Protein AF-A0A929H6L5-F1 (afdb_monomer)

Radius of gyration: 15.76 Å; Cα contacts (8 Å, |Δi|>4): 206; chains: 1; bounding box: 33×49×38 Å

Structure (mmCIF, N/CA/C/O backbone):
data_AF-A0A929H6L5-F1
#
_entry.id   AF-A0A929H6L5-F1
#
loop_
_atom_site.group_PDB
_atom_site.id
_atom_site.type_symbol
_atom_site.label_atom_id
_atom_site.label_alt_id
_atom_site.label_comp_id
_atom_site.label_asym_id
_atom_site.label_entity_id
_atom_site.label_seq_id
_atom_site.pdbx_PDB_ins_code
_atom_site.Cartn_x
_atom_site.Cartn_y
_atom_site.Cartn_z
_atom_site.occupancy
_atom_site.B_iso_or_equiv
_atom_site.auth_seq_id
_atom_site.auth_comp_id
_atom_site.auth_asym_id
_atom_site.auth_atom_id
_atom_site.pdbx_PDB_model_num
ATOM 1 N N . MET A 1 1 ? -7.843 -36.812 2.614 1.00 37.31 1 MET A N 1
ATOM 2 C CA . MET A 1 1 ? -7.796 -36.119 1.310 1.00 37.31 1 MET A CA 1
ATOM 3 C C . MET A 1 1 ? -7.278 -34.722 1.576 1.00 37.31 1 MET A C 1
ATOM 5 O O . MET A 1 1 ? -7.950 -33.970 2.269 1.00 37.31 1 MET A O 1
ATOM 9 N N . ALA A 1 2 ? -6.039 -34.442 1.171 1.00 38.00 2 ALA A N 1
ATOM 10 C CA . ALA A 1 2 ? -5.452 -33.114 1.296 1.00 38.00 2 ALA A CA 1
ATOM 11 C C . ALA A 1 2 ? -6.193 -32.178 0.334 1.00 38.00 2 ALA A C 1
ATOM 13 O O . ALA A 1 2 ? -6.405 -32.540 -0.822 1.00 38.00 2 ALA A O 1
ATOM 14 N N . LYS A 1 3 ? -6.649 -31.024 0.827 1.00 38.22 3 LYS A N 1
ATOM 15 C CA . LYS A 1 3 ? -7.152 -29.959 -0.038 1.00 38.22 3 LYS A CA 1
ATOM 16 C C . LYS A 1 3 ? -5.960 -29.482 -0.867 1.00 38.22 3 LYS A C 1
ATOM 18 O O . LYS A 1 3 ? -5.015 -28.949 -0.291 1.00 38.22 3 LYS A O 1
ATOM 23 N N . ASN A 1 4 ? -5.992 -29.733 -2.175 1.00 41.06 4 ASN A N 1
ATOM 24 C CA . ASN A 1 4 ? -5.169 -28.991 -3.119 1.00 41.06 4 ASN A CA 1
ATOM 25 C C . ASN A 1 4 ? -5.578 -27.529 -2.968 1.00 41.06 4 ASN A C 1
ATOM 27 O O . ASN A 1 4 ? -6.681 -27.141 -3.346 1.00 41.06 4 ASN A O 1
ATOM 31 N N . TRP A 1 5 ? -4.715 -26.755 -2.326 1.00 43.88 5 TRP A N 1
ATOM 32 C CA . TRP A 1 5 ? -4.657 -25.330 -2.560 1.00 43.88 5 TRP A CA 1
ATOM 33 C C . TRP A 1 5 ? -3.959 -25.210 -3.908 1.00 43.88 5 TRP A C 1
ATOM 35 O O . TRP A 1 5 ? -2.731 -25.214 -3.961 1.00 43.88 5 TRP A O 1
ATOM 45 N N . ASP A 1 6 ? -4.731 -25.238 -4.995 1.00 41.84 6 ASP A N 1
ATOM 46 C CA . ASP A 1 6 ? -4.265 -24.677 -6.258 1.00 41.84 6 ASP A CA 1
ATOM 47 C C . ASP A 1 6 ? -4.008 -23.195 -5.961 1.00 41.84 6 ASP A C 1
ATOM 49 O O . ASP A 1 6 ? -4.917 -22.367 -5.961 1.00 41.84 6 ASP A O 1
ATOM 53 N N . ALA A 1 7 ? -2.783 -22.892 -5.532 1.00 41.19 7 ALA A N 1
ATOM 54 C CA . ALA A 1 7 ? -2.256 -21.551 -5.612 1.00 41.19 7 ALA A CA 1
ATOM 55 C C . ALA A 1 7 ? -2.188 -21.273 -7.106 1.00 41.19 7 ALA A C 1
ATOM 57 O O . ALA A 1 7 ? -1.352 -21.863 -7.784 1.00 41.19 7 ALA A O 1
ATOM 58 N N . ASP A 1 8 ? -3.129 -20.476 -7.599 1.00 39.94 8 ASP A N 1
ATOM 59 C CA . ASP A 1 8 ? -3.094 -19.939 -8.949 1.00 39.94 8 ASP A CA 1
ATOM 60 C C . ASP A 1 8 ? -1.755 -19.189 -9.085 1.00 39.94 8 ASP A C 1
ATOM 62 O O . ASP A 1 8 ? -1.557 -18.180 -8.398 1.00 39.94 8 ASP A O 1
ATOM 66 N N . PRO A 1 9 ? -0.766 -19.731 -9.819 1.00 47.59 9 PRO A N 1
ATOM 67 C CA . PRO A 1 9 ? 0.579 -19.170 -9.843 1.00 47.59 9 PRO A CA 1
ATOM 68 C C . PRO A 1 9 ? 0.662 -17.904 -10.711 1.00 47.59 9 PRO A C 1
ATOM 70 O O . PRO A 1 9 ? 1.734 -17.318 -10.794 1.00 47.59 9 PRO A O 1
ATOM 73 N N . GLU A 1 10 ? -0.449 -17.489 -11.333 1.00 47.06 10 GLU A N 1
ATOM 74 C CA . GLU A 1 10 ? -0.505 -16.482 -12.401 1.00 47.06 10 GLU A CA 1
ATOM 75 C C . GLU A 1 10 ? -1.139 -15.144 -11.973 1.00 47.06 10 GLU A C 1
ATOM 77 O O . GLU A 1 10 ? -1.421 -14.293 -12.817 1.00 47.06 10 GLU A O 1
ATOM 82 N N . VAL A 1 11 ? -1.381 -14.908 -10.677 1.00 49.00 11 VAL A N 1
ATOM 83 C CA . VAL A 1 11 ? -1.804 -13.568 -10.234 1.00 49.00 11 VAL A CA 1
ATOM 84 C C . VAL A 1 11 ? -0.577 -12.673 -10.080 1.00 49.00 11 VAL A C 1
ATOM 86 O O . VAL A 1 11 ? -0.014 -12.524 -8.994 1.00 49.00 11 VAL A O 1
ATOM 89 N N . ASP A 1 12 ? -0.177 -12.066 -11.194 1.00 72.12 12 ASP A N 1
ATOM 90 C CA . ASP A 1 12 ? 0.825 -11.007 -11.243 1.00 72.12 12 ASP A CA 1
ATOM 91 C C . ASP A 1 12 ? 0.354 -9.800 -10.405 1.00 72.12 12 ASP A C 1
ATOM 93 O O . ASP A 1 12 ? -0.661 -9.150 -10.687 1.00 72.12 12 ASP A O 1
ATOM 97 N N . GLY A 1 13 ? 1.087 -9.485 -9.335 1.00 80.81 13 GLY A N 1
ATOM 98 C CA . GLY A 1 13 ? 0.694 -8.430 -8.406 1.00 80.81 13 GLY A CA 1
ATOM 99 C C . GLY A 1 13 ? 1.748 -8.076 -7.363 1.00 80.81 13 GLY A C 1
ATOM 100 O O . GLY A 1 13 ? 2.851 -8.619 -7.338 1.00 80.81 13 GLY A O 1
ATOM 101 N N . ILE A 1 14 ? 1.398 -7.135 -6.486 1.00 88.50 14 ILE A N 1
ATOM 102 C CA . ILE A 1 14 ? 2.215 -6.749 -5.330 1.00 88.50 14 ILE A CA 1
ATOM 103 C C . ILE A 1 14 ? 1.558 -7.284 -4.062 1.00 88.50 14 ILE A C 1
ATOM 105 O O . ILE A 1 14 ? 0.394 -6.989 -3.796 1.00 88.50 14 ILE A O 1
ATOM 109 N N . GLU A 1 15 ? 2.319 -8.018 -3.256 1.00 89.88 15 GLU A N 1
ATOM 110 C CA . GLU A 1 15 ? 1.943 -8.368 -1.887 1.00 89.88 15 GLU A CA 1
ATOM 111 C C . GLU A 1 15 ? 2.735 -7.495 -0.907 1.00 89.88 15 GLU A C 1
ATOM 113 O O . GLU A 1 15 ? 3.948 -7.319 -1.051 1.00 89.88 15 GLU A O 1
ATOM 118 N N . PHE A 1 16 ? 2.051 -6.930 0.084 1.00 90.12 16 PHE A N 1
ATOM 119 C CA . PHE A 1 16 ? 2.689 -6.198 1.173 1.00 90.12 16 PHE A CA 1
ATOM 120 C C . PHE A 1 16 ? 1.935 -6.407 2.486 1.00 90.12 16 PHE A C 1
ATOM 122 O O . PHE A 1 16 ? 0.764 -6.781 2.502 1.00 90.12 16 PHE A O 1
ATOM 129 N N . ASN A 1 17 ? 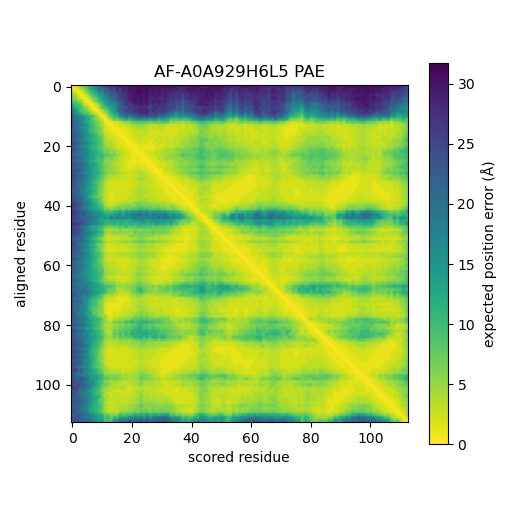2.616 -6.125 3.594 1.00 91.56 17 ASN A N 1
ATOM 130 C CA . ASN A 1 17 ? 2.046 -6.228 4.929 1.00 91.56 17 ASN A CA 1
ATOM 131 C C . ASN A 1 17 ? 1.742 -4.842 5.496 1.00 91.56 17 ASN A C 1
ATOM 133 O O . ASN A 1 17 ? 2.623 -3.985 5.597 1.00 91.56 17 ASN A O 1
ATOM 137 N N . LEU A 1 18 ? 0.495 -4.633 5.902 1.00 91.00 18 LEU A N 1
ATOM 138 C CA . LEU A 1 18 ? 0.040 -3.422 6.561 1.00 91.00 18 LEU A CA 1
ATOM 139 C C . LEU A 1 18 ? 0.224 -3.559 8.076 1.00 91.00 18 LEU A C 1
ATOM 141 O O . LEU A 1 18 ? -0.454 -4.345 8.737 1.00 91.00 18 LEU A O 1
ATOM 145 N N . THR A 1 19 ? 1.131 -2.755 8.631 1.00 91.69 19 THR A N 1
ATOM 146 C CA . THR A 1 19 ? 1.441 -2.703 10.069 1.00 91.69 19 THR A CA 1
ATOM 147 C C . THR A 1 19 ? 1.299 -1.264 10.580 1.00 91.69 19 THR A C 1
ATOM 149 O O . THR A 1 19 ? 2.295 -0.564 10.772 1.00 91.69 19 THR A O 1
ATOM 152 N N . PRO A 1 20 ? 0.060 -0.761 10.752 1.00 89.00 20 PRO A N 1
ATOM 153 C CA . PRO A 1 20 ? -0.147 0.583 11.264 1.00 89.00 20 PRO A CA 1
ATOM 154 C C . PRO A 1 20 ? 0.387 0.663 12.693 1.00 89.00 20 PRO A C 1
ATOM 156 O O . PRO A 1 20 ? 0.259 -0.285 13.469 1.00 89.00 20 PRO A O 1
ATOM 159 N N . LYS A 1 21 ? 0.987 1.803 13.035 1.00 89.69 21 LYS A N 1
ATOM 160 C CA . LYS A 1 21 ? 1.535 2.057 14.364 1.00 89.69 21 LYS A CA 1
ATOM 161 C C . LYS A 1 21 ? 0.943 3.314 14.977 1.00 89.69 21 LYS A C 1
ATOM 163 O O . LYS A 1 21 ? 0.647 4.269 14.259 1.00 89.69 21 LYS A O 1
ATOM 168 N N . ASP A 1 22 ? 0.771 3.317 16.292 1.00 85.56 22 ASP A N 1
ATOM 169 C CA . ASP A 1 22 ? 0.382 4.510 17.038 1.00 85.56 22 ASP A CA 1
ATOM 170 C C . ASP A 1 22 ? 1.557 5.495 17.219 1.00 85.56 22 ASP A C 1
ATOM 172 O O . ASP A 1 22 ? 2.666 5.295 16.721 1.00 85.56 22 ASP A O 1
ATOM 176 N N . ALA A 1 23 ? 1.308 6.600 17.927 1.00 86.62 23 ALA A N 1
ATOM 177 C CA . ALA A 1 23 ? 2.317 7.628 18.185 1.00 86.62 23 ALA A CA 1
ATOM 178 C C . ALA A 1 23 ? 3.470 7.158 19.098 1.00 86.62 23 ALA A C 1
ATOM 180 O O . ALA A 1 23 ? 4.482 7.852 19.198 1.00 86.62 23 ALA A O 1
ATOM 181 N N . GLU A 1 24 ? 3.318 6.014 19.764 1.00 92.25 24 GLU A N 1
ATOM 182 C CA . GLU A 1 24 ? 4.307 5.398 20.652 1.00 92.25 24 GLU A CA 1
ATOM 183 C C . GLU A 1 24 ? 5.060 4.242 19.958 1.00 92.25 24 GLU A C 1
ATOM 185 O O . GLU A 1 24 ? 5.837 3.543 20.603 1.00 92.25 24 GLU A O 1
ATOM 190 N N . ASP A 1 25 ? 4.880 4.079 18.640 1.00 86.69 25 ASP A N 1
ATOM 191 C CA . ASP A 1 25 ? 5.452 3.015 17.800 1.00 86.69 25 ASP A CA 1
ATOM 192 C C . ASP A 1 25 ? 4.899 1.602 18.092 1.00 86.69 25 ASP A C 1
ATOM 194 O O . ASP A 1 25 ? 5.472 0.604 17.643 1.00 86.69 25 ASP A O 1
ATOM 198 N N . ASN A 1 26 ? 3.754 1.486 18.777 1.00 87.81 26 ASN A N 1
ATOM 199 C CA . ASN A 1 26 ? 3.085 0.196 18.963 1.00 87.81 26 ASN A CA 1
ATOM 200 C C . ASN A 1 26 ? 2.258 -0.164 17.730 1.00 87.81 26 ASN A C 1
ATOM 202 O O . ASN A 1 26 ? 1.538 0.676 17.191 1.00 87.81 26 ASN A O 1
ATOM 206 N N . VAL A 1 27 ? 2.304 -1.433 17.318 1.00 86.50 27 VAL A N 1
ATOM 207 C CA . VAL A 1 27 ? 1.446 -1.952 16.244 1.00 86.50 27 VAL A 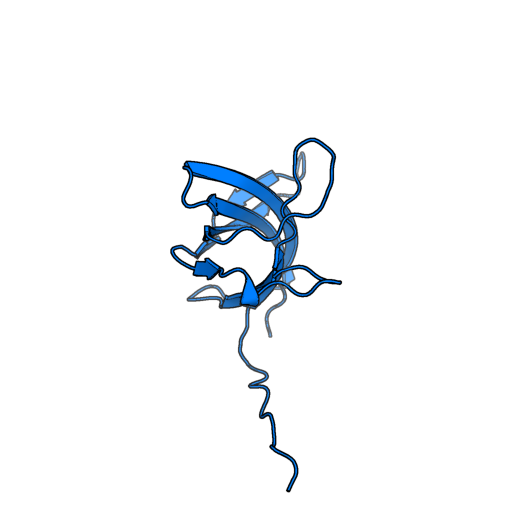CA 1
ATOM 208 C C . VAL A 1 27 ? -0.012 -1.931 16.697 1.00 86.50 27 VAL A C 1
ATOM 210 O O . VAL A 1 27 ? -0.333 -2.369 17.802 1.00 86.50 27 VAL A O 1
ATOM 213 N N . VAL A 1 28 ? -0.895 -1.439 15.829 1.00 88.25 28 VAL A N 1
ATOM 214 C CA . VAL A 1 28 ? -2.336 -1.382 16.072 1.00 88.25 28 VAL A CA 1
ATOM 215 C C . VAL A 1 28 ? -3.104 -2.127 14.988 1.00 88.25 28 VAL A C 1
ATOM 217 O O . VAL A 1 28 ? -2.876 -1.949 13.795 1.00 88.25 28 VAL A O 1
ATOM 220 N N . GLU A 1 29 ? -4.064 -2.938 15.414 1.00 90.88 29 GLU A N 1
ATOM 221 C CA . GLU A 1 29 ? -5.007 -3.627 14.534 1.00 90.88 29 GLU A CA 1
ATOM 222 C C . GLU A 1 29 ? -6.225 -2.722 14.330 1.00 90.88 29 GLU A C 1
ATOM 224 O O . GLU A 1 29 ? -7.132 -2.650 15.174 1.00 90.88 29 GLU A O 1
ATOM 229 N N . THR A 1 30 ? -6.230 -1.970 13.230 1.00 90.81 30 THR A N 1
ATOM 230 C CA . THR A 1 30 ? -7.324 -1.046 12.921 1.00 90.81 30 THR A CA 1
ATOM 231 C C . THR A 1 30 ? -8.016 -1.431 11.620 1.00 90.81 30 THR A C 1
ATOM 233 O O . THR A 1 30 ? -7.358 -1.498 10.585 1.00 90.81 30 THR A O 1
ATOM 236 N N . PRO A 1 31 ? -9.347 -1.636 11.639 1.00 93.81 31 PRO A N 1
ATOM 237 C CA . PRO A 1 31 ? -10.092 -1.820 10.411 1.00 93.81 31 PRO A CA 1
ATOM 238 C C . PRO A 1 31 ? -10.122 -0.500 9.641 1.00 93.81 31 PRO A C 1
ATOM 240 O O . PRO A 1 31 ? -9.977 0.584 10.226 1.00 93.81 31 PRO A O 1
ATOM 243 N N . GLY A 1 32 ? -10.355 -0.583 8.341 1.00 95.25 32 GLY A N 1
ATOM 244 C CA . GLY A 1 32 ? -10.426 0.590 7.491 1.00 95.25 32 GLY A CA 1
ATOM 245 C C . GLY A 1 32 ? -10.481 0.251 6.016 1.00 95.25 32 GLY A C 1
ATOM 246 O O . GLY A 1 32 ? -10.664 -0.897 5.615 1.00 95.25 32 GLY A O 1
ATOM 247 N N . VAL A 1 33 ? -10.326 1.292 5.211 1.00 96.75 33 VAL A N 1
ATOM 248 C CA . VAL A 1 33 ? -10.290 1.187 3.760 1.00 96.75 33 VAL A CA 1
ATOM 249 C C . VAL A 1 33 ? -8.896 1.549 3.286 1.00 96.75 33 VAL A C 1
ATOM 251 O O . VAL A 1 33 ? -8.381 2.629 3.576 1.00 96.75 33 VAL A O 1
ATOM 254 N N . VAL A 1 34 ? -8.289 0.635 2.543 1.00 96.25 34 VAL A N 1
ATOM 255 C CA . VAL A 1 34 ? -6.997 0.831 1.911 1.00 96.25 34 VAL A CA 1
ATOM 256 C C . VAL A 1 34 ? -7.182 1.349 0.490 1.00 96.25 34 VAL A C 1
ATOM 258 O O . VAL A 1 34 ? -7.990 0.855 -0.304 1.00 96.25 34 VAL A O 1
ATOM 261 N N . SER A 1 35 ? -6.382 2.355 0.163 1.00 97.12 35 SER A N 1
ATOM 262 C CA . SER A 1 35 ? -6.085 2.756 -1.203 1.00 97.12 35 SER A CA 1
ATOM 263 C C . SER A 1 35 ? -4.584 2.674 -1.434 1.00 97.12 35 SER A C 1
ATOM 265 O O . SER A 1 35 ? -3.781 2.885 -0.526 1.00 97.12 35 SER A O 1
ATOM 267 N N . ALA A 1 36 ? -4.200 2.333 -2.654 1.00 96.56 36 ALA A N 1
ATOM 268 C CA . ALA A 1 36 ? -2.809 2.198 -3.029 1.00 96.56 36 ALA A CA 1
ATOM 269 C C . ALA A 1 36 ? -2.573 2.802 -4.405 1.00 96.56 36 ALA A C 1
ATOM 271 O O . ALA A 1 36 ? -3.433 2.769 -5.287 1.00 96.56 36 ALA A O 1
ATOM 272 N N . LYS A 1 37 ? -1.383 3.348 -4.596 1.00 96.62 37 LYS A N 1
ATOM 273 C CA . LYS A 1 37 ? -0.949 3.941 -5.853 1.00 96.62 37 LYS A CA 1
ATOM 274 C C . LYS A 1 37 ? 0.463 3.470 -6.145 1.00 96.62 37 LYS A C 1
ATOM 276 O O . LYS A 1 37 ? 1.316 3.482 -5.261 1.00 96.62 37 LYS A O 1
ATOM 281 N N . LEU A 1 38 ? 0.709 3.062 -7.381 1.00 94.81 38 LEU A N 1
ATOM 282 C CA . LEU A 1 38 ? 2.015 2.612 -7.845 1.00 94.81 38 LEU A CA 1
ATOM 283 C C . LEU A 1 38 ? 2.569 3.608 -8.858 1.00 94.81 38 LEU A C 1
ATOM 285 O O . LEU A 1 38 ? 1.924 3.879 -9.867 1.00 94.81 38 LEU A O 1
ATOM 289 N N . TRP A 1 39 ? 3.781 4.107 -8.632 1.00 95.19 39 TRP A N 1
ATOM 290 C CA . TRP A 1 39 ? 4.520 4.938 -9.587 1.00 95.19 39 TRP A CA 1
ATOM 291 C C . TRP A 1 39 ? 5.781 4.226 -10.047 1.00 95.19 39 TRP A C 1
ATOM 293 O O . TRP A 1 39 ? 6.429 3.561 -9.248 1.00 95.19 39 TRP A O 1
ATOM 303 N N . LEU A 1 40 ? 6.210 4.443 -11.290 1.00 92.88 40 LEU A N 1
ATOM 304 C CA . LEU A 1 40 ? 7.572 4.090 -11.690 1.00 92.88 40 LEU A CA 1
ATOM 305 C C . LEU A 1 40 ? 8.565 5.001 -10.970 1.00 92.88 40 LEU A C 1
ATOM 307 O O . LEU A 1 40 ? 8.406 6.224 -10.968 1.00 92.88 40 LEU A O 1
ATOM 311 N N . ARG A 1 41 ? 9.606 4.418 -10.382 1.00 90.81 41 ARG A N 1
ATOM 312 C CA . ARG A 1 41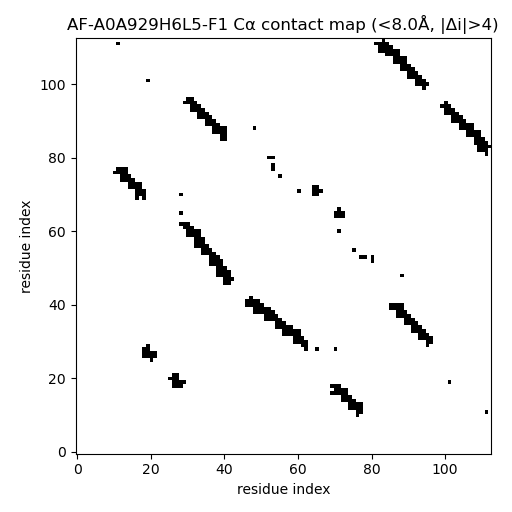 ? 10.706 5.157 -9.765 1.00 90.81 41 ARG A CA 1
ATOM 313 C C . ARG A 1 41 ? 11.595 5.749 -10.855 1.00 90.81 41 ARG A C 1
ATOM 315 O O . ARG A 1 41 ? 12.074 5.038 -11.734 1.00 90.81 41 ARG A O 1
ATOM 322 N N . LEU A 1 42 ? 11.846 7.051 -10.777 1.00 87.50 42 LEU A N 1
ATOM 323 C CA . LEU A 1 42 ? 12.890 7.710 -11.562 1.00 87.50 42 LEU A CA 1
ATOM 324 C C . LEU A 1 42 ? 14.199 7.667 -10.778 1.00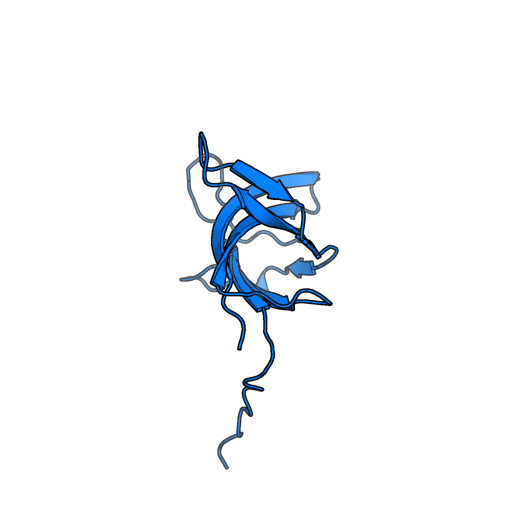 87.50 42 LEU A C 1
ATOM 326 O O . LEU A 1 42 ? 14.195 7.909 -9.574 1.00 87.50 42 LEU A O 1
ATOM 330 N N . GLU A 1 43 ? 15.308 7.379 -11.457 1.00 79.38 43 GLU A N 1
ATOM 331 C CA . GLU A 1 43 ? 16.612 7.202 -10.801 1.00 79.38 43 GLU A CA 1
ATOM 332 C C . GLU A 1 43 ? 17.486 8.464 -10.779 1.00 79.38 43 GLU A C 1
ATOM 334 O O . GLU A 1 43 ? 18.444 8.516 -10.013 1.00 79.38 43 GLU A O 1
ATOM 339 N N . TYR A 1 44 ? 17.176 9.490 -11.583 1.00 69.62 44 TYR A N 1
ATOM 340 C CA . TYR A 1 44 ? 18.024 10.679 -11.720 1.00 69.62 44 TYR A CA 1
ATOM 341 C C . TYR A 1 44 ? 17.236 11.994 -11.596 1.00 69.62 44 TYR A C 1
ATOM 343 O O . TYR A 1 44 ? 16.166 12.125 -12.206 1.00 69.62 44 TYR A O 1
ATOM 351 N N . PRO A 1 45 ? 17.758 13.009 -10.880 1.00 67.00 45 PRO A N 1
ATOM 352 C CA . PRO A 1 45 ? 18.973 13.003 -10.045 1.00 67.00 45 PRO A CA 1
ATOM 353 C C . PRO A 1 45 ? 18.794 12.324 -8.673 1.00 67.00 45 PRO A C 1
ATOM 355 O O . PRO A 1 45 ? 19.778 12.090 -7.982 1.00 67.00 45 PRO A O 1
ATOM 358 N N . GLU A 1 46 ? 17.561 11.997 -8.286 1.00 79.25 46 GLU A N 1
ATOM 359 C CA . GLU A 1 46 ? 17.224 11.349 -7.017 1.00 79.25 46 GLU A CA 1
ATOM 360 C C . GLU A 1 46 ? 16.058 10.379 -7.227 1.00 79.25 46 GLU A C 1
ATOM 362 O O . GLU A 1 46 ? 15.230 10.579 -8.123 1.00 79.25 46 GLU A O 1
ATOM 367 N N . ALA A 1 47 ? 15.981 9.358 -6.371 1.00 79.81 47 ALA A N 1
ATOM 368 C CA . ALA A 1 47 ? 14.874 8.415 -6.322 1.00 79.81 47 ALA A CA 1
ATOM 369 C C . ALA A 1 47 ? 13.559 9.147 -6.030 1.00 79.81 47 ALA A C 1
ATOM 371 O O . ALA A 1 47 ? 13.304 9.547 -4.896 1.00 79.81 47 ALA A O 1
ATOM 372 N N . ARG A 1 48 ? 12.712 9.315 -7.045 1.00 87.94 48 ARG A N 1
ATOM 373 C CA . ARG A 1 48 ? 11.414 9.985 -6.889 1.00 87.94 48 ARG A CA 1
ATOM 374 C C . ARG A 1 48 ? 10.314 9.303 -7.682 1.00 87.94 48 ARG A C 1
ATOM 376 O O . ARG A 1 48 ? 10.581 8.583 -8.646 1.00 87.94 48 ARG A O 1
ATOM 383 N N . LYS A 1 49 ? 9.069 9.578 -7.289 1.00 92.00 49 LYS A N 1
ATOM 384 C CA . LYS A 1 49 ? 7.873 9.158 -8.024 1.00 92.00 49 LYS A CA 1
ATOM 385 C C . LYS A 1 49 ? 7.907 9.760 -9.431 1.00 92.00 49 LYS A C 1
ATOM 387 O O . LYS A 1 49 ? 8.018 10.975 -9.590 1.00 92.00 49 LYS A O 1
ATOM 392 N N . GLY A 1 50 ? 7.866 8.894 -10.433 1.00 91.69 50 GLY A N 1
ATOM 393 C CA . GLY A 1 50 ? 7.707 9.241 -11.837 1.00 91.69 50 GLY A CA 1
ATOM 394 C C . GLY A 1 50 ? 6.254 9.122 -12.263 1.00 91.69 50 GLY A C 1
ATOM 395 O O . GLY A 1 50 ? 5.359 9.697 -11.645 1.00 91.69 50 GLY A O 1
ATOM 396 N N . ASN A 1 51 ? 6.025 8.361 -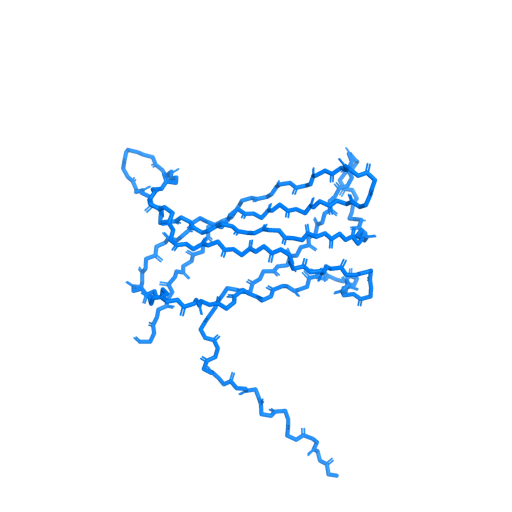13.329 1.00 92.00 51 ASN A N 1
ATOM 397 C CA . ASN A 1 51 ? 4.689 8.158 -13.874 1.00 92.00 51 ASN A CA 1
ATOM 398 C C . ASN A 1 51 ? 3.866 7.267 -12.948 1.00 92.00 51 ASN A C 1
ATOM 400 O O . ASN A 1 51 ? 4.330 6.197 -12.555 1.00 92.00 51 ASN A O 1
ATOM 404 N N . LEU A 1 52 ? 2.646 7.701 -12.639 1.00 94.19 52 LEU A N 1
ATOM 405 C CA . LEU A 1 52 ? 1.648 6.851 -12.005 1.00 94.19 52 LEU A CA 1
ATOM 406 C C . LEU A 1 52 ? 1.271 5.733 -12.981 1.00 94.19 52 LEU A C 1
ATOM 408 O O . LEU A 1 52 ? 0.959 5.994 -14.141 1.00 94.19 52 LEU A O 1
ATOM 412 N N . VAL A 1 53 ? 1.348 4.504 -12.495 1.00 91.81 53 VAL A N 1
ATOM 413 C CA . VAL A 1 53 ? 1.134 3.277 -13.260 1.00 91.81 53 VAL A CA 1
ATOM 414 C C . VAL A 1 53 ? -0.261 2.739 -13.018 1.00 91.81 53 VAL A C 1
ATOM 416 O O . VAL A 1 53 ? -0.979 2.439 -13.964 1.00 91.81 53 VAL A O 1
ATOM 419 N N . GLN A 1 54 ? -0.636 2.611 -11.746 1.00 94.06 54 GLN A N 1
ATOM 420 C CA . GLN A 1 54 ? -1.893 1.993 -11.360 1.00 94.06 54 GLN A CA 1
ATOM 421 C C . GLN A 1 54 ? -2.359 2.495 -9.994 1.00 94.06 54 GLN A C 1
ATOM 423 O O . GLN A 1 54 ? -1.551 2.862 -9.138 1.00 94.06 54 GLN A O 1
ATOM 428 N N . GLU A 1 55 ? -3.677 2.490 -9.806 1.00 96.00 55 GLU A N 1
ATOM 429 C CA . GLU A 1 55 ? -4.340 2.807 -8.547 1.00 96.00 55 GLU A CA 1
ATOM 430 C C . GLU A 1 55 ? -5.315 1.686 -8.153 1.00 96.00 55 GLU A C 1
ATOM 432 O O . GLU A 1 55 ? -6.045 1.119 -8.986 1.00 96.00 55 GLU A O 1
ATOM 437 N N . TRP A 1 56 ? -5.342 1.408 -6.854 1.00 95.94 56 TRP A N 1
ATOM 438 C CA . TRP A 1 56 ? -6.302 0.548 -6.179 1.00 95.94 56 TRP A CA 1
ATOM 439 C C . TRP A 1 56 ? -7.011 1.356 -5.098 1.00 95.94 56 TRP A C 1
ATOM 441 O O . TRP A 1 56 ? -6.415 2.201 -4.432 1.00 95.94 56 TRP A O 1
ATOM 451 N N . SER A 1 57 ? -8.299 1.106 -4.927 1.00 95.38 57 SER A N 1
ATOM 452 C CA . SER A 1 57 ? -9.132 1.796 -3.950 1.00 95.38 57 SER A CA 1
ATOM 453 C C . SER A 1 57 ? -10.208 0.855 -3.438 1.00 95.38 57 SER A C 1
ATOM 455 O O . SER A 1 57 ? -10.516 -0.147 -4.086 1.00 95.38 57 SER A O 1
ATOM 457 N N . ASN A 1 58 ? -10.793 1.207 -2.292 1.00 94.12 58 ASN A N 1
ATOM 458 C CA . ASN A 1 58 ? -11.872 0.450 -1.658 1.00 94.12 58 ASN A CA 1
ATOM 459 C C . ASN A 1 58 ? -11.475 -0.984 -1.264 1.00 94.12 58 ASN A C 1
ATOM 461 O O . ASN A 1 58 ? -12.305 -1.888 -1.327 1.00 94.12 58 ASN A O 1
ATOM 465 N N . ILE A 1 59 ? -10.216 -1.198 -0.866 1.00 94.69 59 ILE A N 1
ATOM 466 C CA . ILE A 1 59 ? -9.775 -2.483 -0.313 1.00 94.69 59 ILE A CA 1
ATOM 467 C C . ILE A 1 59 ? -10.145 -2.485 1.167 1.00 94.69 59 ILE A C 1
ATOM 469 O O . ILE A 1 59 ? -9.527 -1.782 1.964 1.00 94.69 59 ILE A O 1
ATOM 473 N N . GLN A 1 60 ? -11.192 -3.222 1.520 1.00 95.56 60 GLN A N 1
ATOM 474 C CA . GLN A 1 60 ? -11.618 -3.361 2.908 1.00 95.56 60 GLN A CA 1
ATOM 475 C C . GLN A 1 60 ? -10.583 -4.186 3.679 1.00 95.56 60 GLN A C 1
ATOM 477 O O . GLN A 1 60 ? -10.170 -5.241 3.203 1.00 95.56 60 GLN A O 1
ATOM 482 N N . VAL A 1 61 ? -10.181 -3.692 4.848 1.00 93.25 61 VAL A N 1
ATOM 483 C CA . VAL A 1 61 ? -9.361 -4.429 5.812 1.00 93.25 61 VAL A CA 1
ATOM 484 C C . VAL A 1 61 ? -10.122 -4.466 7.125 1.00 93.25 61 VAL A C 1
ATOM 486 O O . VAL A 1 61 ? -10.482 -3.421 7.678 1.00 93.25 61 VAL A O 1
ATOM 489 N N . ASP A 1 62 ? -10.358 -5.667 7.624 1.00 93.38 62 ASP A N 1
ATOM 490 C CA . ASP A 1 62 ? -11.003 -5.917 8.898 1.00 93.38 62 ASP A CA 1
ATOM 491 C C . ASP A 1 62 ? -9.967 -6.329 9.950 1.00 93.38 62 ASP A C 1
ATOM 493 O O . ASP A 1 62 ? -8.820 -6.660 9.655 1.00 93.38 62 ASP A O 1
ATOM 497 N N . LYS A 1 63 ? -10.353 -6.286 11.229 1.00 89.00 63 LYS A N 1
ATOM 498 C CA . LYS A 1 63 ? -9.436 -6.669 12.317 1.00 89.00 63 LYS A CA 1
ATOM 499 C C . LYS A 1 63 ? -8.978 -8.121 12.211 1.00 89.00 63 LYS A C 1
ATOM 501 O O . LYS A 1 63 ? -7.844 -8.41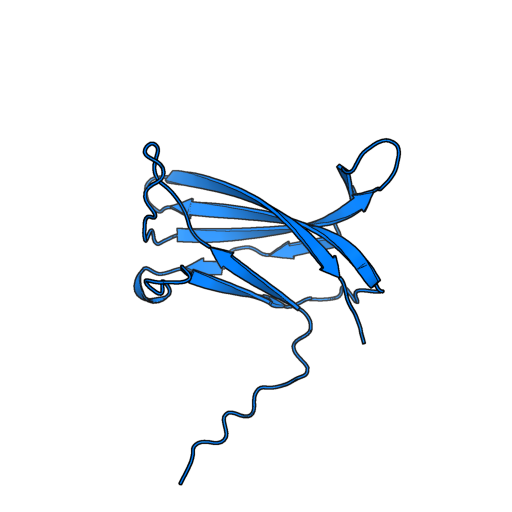6 12.559 1.00 89.00 63 LYS A O 1
ATOM 506 N N . ASP A 1 64 ? -9.849 -8.994 11.717 1.00 89.75 64 ASP A N 1
ATOM 507 C CA . ASP A 1 64 ? -9.573 -10.423 11.582 1.00 89.75 64 ASP A CA 1
ATOM 508 C C . ASP A 1 64 ? -8.547 -10.734 10.472 1.00 89.75 64 ASP A C 1
ATOM 510 O O . ASP A 1 64 ? -8.032 -11.849 10.424 1.00 89.75 64 ASP A O 1
ATOM 514 N N . ASP A 1 65 ? -8.216 -9.760 9.612 1.00 89.00 65 ASP A N 1
ATOM 515 C CA . ASP A 1 65 ? -7.174 -9.899 8.585 1.00 89.00 65 ASP A CA 1
ATOM 516 C C . ASP A 1 65 ? -5.753 -9.741 9.154 1.00 89.00 65 ASP A C 1
ATOM 518 O O . ASP A 1 65 ? -4.773 -10.056 8.474 1.00 89.00 65 ASP A O 1
ATOM 522 N N . TYR A 1 66 ? -5.619 -9.237 10.386 1.00 88.19 66 TYR A N 1
ATOM 523 C CA . TYR A 1 66 ? -4.327 -9.022 11.028 1.00 88.19 66 TYR A CA 1
ATOM 524 C C . TYR A 1 66 ? -3.798 -10.308 11.666 1.00 88.19 66 TYR A C 1
ATOM 526 O O . TYR A 1 66 ? -4.414 -10.886 12.561 1.00 88.19 66 TYR A O 1
ATOM 534 N N . ASP A 1 67 ? -2.595 -10.710 11.260 1.00 87.31 67 ASP A N 1
ATOM 535 C CA . ASP A 1 67 ? -1.803 -11.691 11.991 1.00 87.31 67 ASP A CA 1
ATOM 536 C C . ASP A 1 67 ? -0.874 -10.995 12.997 1.00 87.31 67 ASP A C 1
ATOM 538 O O . ASP A 1 67 ? -0.245 -9.974 12.705 1.00 87.31 67 ASP A O 1
ATOM 542 N N . TRP A 1 68 ? -0.754 -11.585 14.186 1.00 76.00 68 TRP A N 1
ATOM 543 C CA . TRP A 1 68 ? 0.021 -11.044 15.303 1.00 76.00 68 TRP A CA 1
ATOM 544 C C . TRP A 1 68 ? 1.527 -10.886 15.012 1.00 76.00 68 TRP A C 1
ATOM 546 O O . TRP A 1 68 ? 2.188 -10.096 15.686 1.00 76.00 68 TRP A O 1
ATOM 556 N N . LEU A 1 69 ? 2.088 -11.625 14.044 1.00 77.62 69 LEU A N 1
ATOM 557 C CA . LEU A 1 69 ? 3.494 -11.519 13.634 1.00 77.62 69 LEU A CA 1
ATOM 558 C C . LEU A 1 69 ? 3.700 -10.584 12.446 1.00 77.62 69 LEU A C 1
ATOM 560 O O . LEU A 1 69 ? 4.725 -9.903 12.391 1.00 77.62 69 LEU A O 1
ATOM 564 N N . SER A 1 70 ? 2.790 -10.601 11.472 1.00 78.50 70 SER A N 1
ATOM 565 C CA . SER A 1 70 ? 3.020 -9.979 10.161 1.00 78.50 70 SER A CA 1
ATOM 566 C C . SER A 1 70 ? 2.097 -8.812 9.819 1.00 78.50 70 SER A C 1
ATOM 568 O O . SER A 1 70 ? 2.325 -8.169 8.800 1.00 78.50 70 SER A O 1
ATOM 570 N N . GLY A 1 71 ? 1.098 -8.491 10.644 1.00 88.38 71 GLY A N 1
ATOM 571 C CA . GLY A 1 71 ? 0.065 -7.511 10.304 1.00 88.38 71 GLY A CA 1
ATOM 572 C C . GLY A 1 71 ? -0.937 -8.060 9.284 1.00 88.38 71 GLY A C 1
ATOM 573 O O . GLY A 1 71 ? -1.086 -9.276 9.158 1.00 88.38 71 GLY A O 1
ATOM 574 N N . ALA A 1 72 ? -1.626 -7.174 8.561 1.00 90.12 72 ALA A N 1
ATOM 575 C CA . ALA A 1 72 ? -2.587 -7.573 7.531 1.00 90.12 72 ALA A CA 1
ATOM 576 C C . ALA A 1 72 ? -1.903 -7.704 6.163 1.00 90.12 72 ALA A C 1
ATOM 578 O O . ALA A 1 72 ? -1.347 -6.731 5.647 1.00 90.12 72 ALA A O 1
ATOM 579 N N . SER A 1 73 ? -1.940 -8.900 5.573 1.00 90.69 73 SER A N 1
ATOM 580 C CA . SER A 1 73 ? -1.365 -9.152 4.247 1.00 90.69 73 SER A CA 1
ATOM 581 C C . SER A 1 73 ? -2.340 -8.712 3.158 1.00 90.69 73 SER A C 1
ATOM 583 O O . SER A 1 73 ? -3.476 -9.180 3.104 1.00 90.69 73 SER A O 1
ATOM 585 N N . ILE A 1 74 ? -1.903 -7.802 2.288 1.00 90.75 74 ILE A N 1
ATOM 586 C CA . ILE A 1 74 ? -2.723 -7.241 1.214 1.00 90.75 74 ILE A CA 1
ATOM 587 C C . ILE A 1 74 ? -2.095 -7.586 -0.128 1.00 90.75 74 ILE A C 1
ATOM 589 O O . ILE A 1 74 ? -0.911 -7.337 -0.364 1.00 90.75 74 ILE A O 1
ATOM 593 N N . ARG A 1 75 ? -2.929 -8.112 -1.027 1.00 91.44 75 ARG A N 1
ATOM 594 C CA . ARG A 1 75 ? -2.571 -8.416 -2.413 1.00 91.44 75 ARG A CA 1
ATOM 595 C C . ARG A 1 75 ? -3.207 -7.408 -3.355 1.00 91.44 75 ARG A C 1
ATOM 597 O O . ARG A 1 75 ? -4.413 -7.174 -3.315 1.00 91.44 75 ARG A O 1
ATOM 604 N N . LEU A 1 76 ? -2.377 -6.818 -4.203 1.00 91.12 76 LEU A N 1
ATOM 605 C CA . LEU A 1 76 ? -2.757 -5.860 -5.227 1.00 91.12 76 LEU A CA 1
ATOM 606 C C . LEU A 1 76 ? -2.507 -6.472 -6.599 1.00 91.12 76 LEU A C 1
ATOM 608 O O . LEU A 1 76 ? -1.370 -6.528 -7.061 1.00 91.12 76 LEU A O 1
ATOM 612 N N . GLU A 1 77 ? -3.572 -6.902 -7.259 1.00 89.81 77 GLU A N 1
ATOM 613 C CA . GLU A 1 77 ? -3.491 -7.480 -8.601 1.00 89.81 77 GLU A CA 1
ATOM 614 C C . GLU A 1 77 ? -3.208 -6.382 -9.632 1.00 89.81 77 GLU A C 1
ATOM 616 O O . GLU A 1 77 ? -3.851 -5.318 -9.617 1.00 89.81 77 GLU A O 1
ATOM 621 N N . TYR A 1 78 ? -2.257 -6.603 -10.539 1.00 86.56 78 TYR A N 1
ATOM 622 C CA . TYR A 1 78 ? -2.117 -5.705 -11.681 1.00 86.56 78 TYR A CA 1
ATOM 623 C C . TYR A 1 78 ? -3.364 -5.806 -12.570 1.00 86.56 78 TYR A C 1
ATOM 625 O O . TYR A 1 78 ? -3.945 -6.871 -12.736 1.00 86.56 78 TYR A O 1
ATOM 633 N N . LYS A 1 79 ? -3.824 -4.668 -13.099 1.00 82.00 79 LYS A N 1
ATOM 634 C CA . LYS A 1 79 ? -5.002 -4.616 -13.977 1.00 82.00 79 LYS A CA 1
ATOM 635 C C . LYS A 1 79 ? -4.549 -4.767 -15.423 1.00 82.00 79 LYS A C 1
ATOM 637 O O . LYS A 1 79 ? -4.554 -5.857 -15.971 1.00 82.00 79 LYS A O 1
ATOM 642 N N . ASP A 1 80 ? -4.085 -3.666 -16.005 1.00 81.38 80 ASP A N 1
ATOM 643 C CA . ASP A 1 80 ? -3.600 -3.607 -17.390 1.00 81.38 80 ASP A CA 1
ATOM 644 C C . ASP A 1 80 ? -2.083 -3.360 -17.460 1.00 81.38 80 ASP A C 1
ATOM 646 O O . ASP A 1 80 ? -1.507 -3.184 -18.536 1.00 81.38 80 ASP A O 1
ATOM 650 N N . PHE A 1 81 ? -1.422 -3.282 -16.303 1.00 82.62 81 PHE A N 1
ATOM 651 C CA . PHE A 1 81 ? 0.008 -3.039 -16.222 1.00 82.62 81 PHE A CA 1
ATOM 652 C C . PHE A 1 81 ? 0.787 -4.350 -16.273 1.00 82.62 81 PHE A C 1
ATOM 654 O O . PHE A 1 81 ? 0.619 -5.209 -15.418 1.00 82.62 81 PHE A O 1
ATOM 661 N N . GLN A 1 82 ? 1.694 -4.453 -17.241 1.00 84.19 82 GLN A N 1
ATOM 662 C CA . GLN A 1 82 ? 2.661 -5.542 -17.318 1.00 84.19 82 GLN A CA 1
ATOM 663 C C . GLN A 1 82 ? 4.037 -5.033 -16.8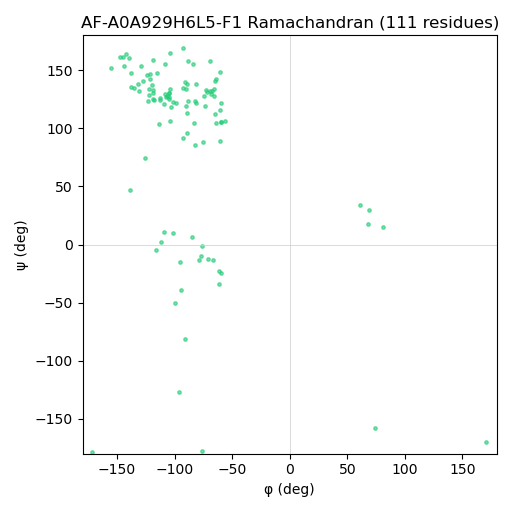66 1.00 84.19 82 GLN A C 1
ATOM 665 O O . GLN A 1 82 ? 4.662 -4.256 -17.606 1.00 84.19 82 GLN A O 1
ATOM 670 N N . PRO A 1 83 ? 4.506 -5.414 -15.667 1.00 81.75 83 PRO A N 1
ATOM 671 C CA . PRO A 1 83 ? 5.839 -5.059 -15.190 1.00 81.75 83 PRO A CA 1
ATOM 672 C C . PRO A 1 83 ? 6.950 -5.608 -16.102 1.00 81.75 83 PRO A C 1
ATOM 674 O O . PRO A 1 83 ? 6.794 -6.626 -16.761 1.00 81.75 83 PRO A O 1
ATOM 677 N N . LYS A 1 84 ? 8.084 -4.898 -16.198 1.00 82.56 84 LYS A N 1
ATOM 678 C CA . LYS A 1 84 ? 9.202 -5.248 -17.108 1.00 82.56 84 LYS A CA 1
ATOM 679 C C . LYS A 1 84 ? 10.576 -5.069 -16.459 1.00 82.56 84 LYS A C 1
ATOM 681 O O . LYS A 1 84 ? 11.452 -4.416 -17.024 1.00 82.56 84 LYS A O 1
ATOM 686 N N . GLY A 1 85 ? 10.746 -5.574 -15.238 1.00 82.38 85 GLY A N 1
ATOM 687 C CA . GLY A 1 85 ? 12.001 -5.455 -14.482 1.00 82.38 85 GLY A CA 1
ATOM 688 C C . GLY A 1 85 ? 12.311 -4.022 -14.033 1.00 82.38 85 GLY A C 1
ATOM 689 O O . GLY A 1 85 ? 13.471 -3.627 -13.946 1.00 82.38 85 GLY A O 1
ATOM 690 N N . GLN A 1 86 ? 11.272 -3.220 -13.807 1.00 87.81 86 GLN A N 1
ATOM 691 C CA . GLN A 1 86 ? 11.383 -1.822 -13.384 1.00 87.81 86 GLN A CA 1
ATOM 692 C C . GLN A 1 86 ? 11.335 -1.725 -11.857 1.00 87.81 86 GLN A C 1
ATOM 694 O O . GLN A 1 86 ? 10.979 -2.683 -11.182 1.00 87.81 86 GLN A O 1
ATOM 699 N N . ILE A 1 87 ? 11.650 -0.559 -11.295 1.00 90.31 87 ILE A N 1
ATOM 700 C CA . ILE A 1 87 ? 11.432 -0.297 -9.870 1.00 90.31 87 ILE A CA 1
ATOM 701 C C . ILE A 1 87 ? 10.215 0.612 -9.717 1.00 90.31 87 ILE A C 1
ATOM 703 O O . ILE A 1 87 ? 10.116 1.644 -10.384 1.00 90.31 87 ILE A O 1
ATOM 707 N N . GLY A 1 88 ? 9.298 0.228 -8.839 1.00 92.25 88 GLY A N 1
ATOM 708 C CA . GLY A 1 88 ? 8.110 0.984 -8.480 1.00 92.25 88 GLY A CA 1
ATOM 709 C C . GLY A 1 88 ? 8.205 1.574 -7.080 1.00 92.25 88 GLY A C 1
ATOM 710 O O . GLY A 1 88 ? 8.917 1.056 -6.228 1.00 92.25 88 GLY A O 1
ATOM 711 N N . ILE A 1 89 ? 7.466 2.650 -6.841 1.00 94.12 89 ILE A N 1
ATOM 712 C CA . ILE A 1 89 ? 7.159 3.162 -5.506 1.00 94.12 89 ILE A CA 1
ATOM 713 C C . ILE A 1 89 ? 5.680 2.882 -5.272 1.00 94.12 89 ILE A C 1
ATOM 715 O O . ILE A 1 89 ? 4.857 3.359 -6.050 1.00 94.12 89 ILE A O 1
ATOM 719 N N . LEU A 1 90 ? 5.347 2.120 -4.237 1.00 95.00 90 LEU A N 1
ATOM 720 C CA . LEU A 1 90 ? 3.976 1.899 -3.794 1.00 95.00 90 LEU A CA 1
ATOM 721 C C . LEU A 1 90 ? 3.704 2.834 -2.616 1.00 95.00 90 LEU A C 1
ATOM 723 O O . LEU A 1 90 ? 4.409 2.768 -1.616 1.00 95.00 90 LEU A O 1
ATOM 727 N N . GLU A 1 91 ? 2.700 3.698 -2.725 1.00 96.12 91 GLU A N 1
ATOM 728 C CA . GLU A 1 91 ? 2.155 4.445 -1.586 1.00 96.12 91 GLU A CA 1
ATOM 729 C C . GLU A 1 91 ? 0.823 3.829 -1.213 1.00 96.12 91 GLU A C 1
ATOM 731 O O . GLU A 1 91 ? -0.039 3.637 -2.072 1.00 96.12 91 GLU A O 1
ATOM 736 N N . VAL A 1 92 ? 0.665 3.551 0.070 1.00 95.88 92 VAL A N 1
ATOM 737 C CA . VAL A 1 92 ? -0.536 2.960 0.637 1.00 95.88 92 VAL A CA 1
ATOM 738 C C . VAL A 1 92 ? -1.098 3.940 1.645 1.00 95.88 92 VAL A C 1
ATOM 740 O O . VAL A 1 92 ? -0.365 4.477 2.475 1.00 95.88 92 VAL A O 1
ATOM 743 N N . THR A 1 93 ? -2.400 4.173 1.564 1.00 96.81 93 THR A N 1
ATOM 744 C CA . THR A 1 93 ? -3.158 4.938 2.547 1.00 96.81 93 THR A CA 1
ATOM 745 C C . THR A 1 93 ? -4.215 4.033 3.159 1.00 96.81 93 THR A C 1
ATOM 747 O O . THR A 1 93 ? -5.021 3.463 2.429 1.00 96.81 93 THR A O 1
ATOM 750 N N . LEU A 1 94 ? -4.217 3.919 4.484 1.00 95.62 94 LEU A N 1
ATOM 751 C CA . LEU A 1 94 ? -5.290 3.304 5.261 1.00 95.62 94 LEU A CA 1
ATOM 752 C C . LEU A 1 94 ? -6.114 4.413 5.909 1.00 95.62 94 LEU A C 1
ATOM 754 O O . LEU A 1 94 ? -5.586 5.161 6.732 1.00 95.62 94 LEU A O 1
ATOM 758 N N . GLU A 1 95 ? -7.394 4.491 5.569 1.00 96.00 95 GLU A N 1
ATOM 759 C CA . GLU A 1 95 ? -8.359 5.385 6.206 1.00 96.00 95 GLU A CA 1
ATOM 760 C C . GLU A 1 95 ? -9.214 4.597 7.196 1.00 96.00 95 GLU A C 1
ATOM 762 O O . GLU A 1 95 ? -9.863 3.611 6.841 1.00 96.00 95 GLU A O 1
ATOM 767 N N . THR A 1 96 ? -9.215 5.018 8.455 1.00 93.81 96 THR A N 1
ATOM 768 C CA . THR A 1 96 ? -9.983 4.365 9.514 1.00 93.81 96 THR A CA 1
ATOM 769 C C . THR A 1 96 ? -11.400 4.941 9.617 1.00 93.81 96 THR A C 1
ATOM 771 O O . THR A 1 96 ? -11.640 6.092 9.241 1.00 93.81 96 THR A O 1
ATOM 774 N N . PRO A 1 97 ? -12.361 4.197 10.198 1.00 91.00 97 PRO A N 1
ATOM 775 C CA . PRO A 1 97 ? -13.734 4.676 10.381 1.00 91.00 97 PRO A CA 1
ATOM 776 C C . PRO A 1 97 ? -13.866 5.953 11.225 1.00 91.00 97 PRO A C 1
ATOM 778 O O . PRO A 1 97 ? -14.853 6.673 11.093 1.00 91.00 97 PRO A O 1
ATOM 781 N N . ASP A 1 98 ? -12.896 6.240 12.102 1.00 89.62 98 ASP A N 1
ATOM 782 C CA . ASP A 1 98 ? -12.844 7.467 12.910 1.00 89.62 98 ASP A CA 1
ATOM 783 C C . ASP A 1 98 ? -12.194 8.655 12.172 1.00 89.62 98 ASP A C 1
ATOM 785 O O . ASP A 1 98 ? -12.010 9.719 12.765 1.00 89.62 98 ASP A O 1
ATOM 789 N N . GLY A 1 99 ? -11.883 8.497 10.880 1.00 88.25 99 GLY A N 1
ATOM 790 C CA . GLY A 1 99 ? -11.364 9.552 10.011 1.00 88.25 99 GLY A CA 1
ATOM 791 C C . GLY A 1 99 ? -9.864 9.811 10.150 1.00 88.25 99 GLY A C 1
ATOM 792 O O . GLY A 1 99 ? -9.389 10.851 9.695 1.00 88.25 99 GLY A O 1
ATOM 793 N N . LYS A 1 100 ? -9.109 8.905 10.785 1.00 89.88 100 LYS A N 1
ATOM 794 C CA . LYS A 1 100 ? -7.641 8.962 10.785 1.00 89.88 100 LYS A CA 1
ATOM 795 C C . LYS A 1 100 ? -7.096 8.311 9.519 1.00 89.88 100 LYS A C 1
ATOM 797 O O . LYS A 1 100 ? -7.728 7.447 8.918 1.00 89.88 100 LYS A O 1
ATOM 802 N N . SER A 1 101 ? -5.893 8.717 9.137 1.00 91.12 101 SER A N 1
ATOM 803 C CA . SER A 1 101 ? -5.208 8.198 7.957 1.00 91.12 101 SER A CA 1
ATOM 804 C C . SER A 1 101 ? -3.776 7.800 8.292 1.00 91.12 101 SER A C 1
ATOM 806 O O . SER A 1 101 ? -3.036 8.602 8.868 1.00 91.12 101 SER A O 1
ATOM 808 N N . PHE A 1 102 ? -3.370 6.608 7.869 1.00 91.75 102 PHE A N 1
ATOM 809 C CA . PHE A 1 102 ? -1.983 6.148 7.898 1.00 91.75 102 PHE A CA 1
ATOM 810 C C . PHE A 1 102 ? -1.464 6.109 6.468 1.00 91.75 102 PHE A C 1
ATOM 812 O O . PHE A 1 102 ? -2.117 5.530 5.605 1.00 91.75 102 PHE A O 1
ATOM 819 N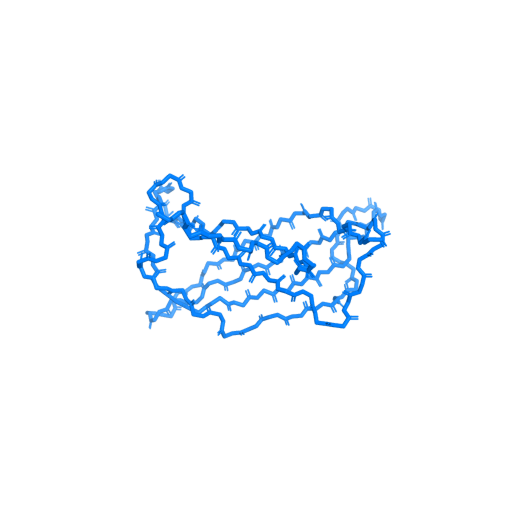 N . ILE A 1 103 ? -0.305 6.716 6.216 1.00 93.25 103 ILE A N 1
ATOM 820 C CA . ILE A 1 103 ? 0.315 6.738 4.888 1.00 93.25 103 ILE A CA 1
ATOM 821 C C . ILE A 1 103 ? 1.702 6.121 4.996 1.00 93.25 103 ILE A C 1
ATOM 823 O O . ILE A 1 103 ? 2.505 6.533 5.833 1.00 93.25 103 ILE A O 1
ATOM 827 N N . ALA A 1 104 ? 1.983 5.155 4.131 1.00 93.00 104 ALA A N 1
ATOM 828 C CA . ALA A 1 104 ? 3.291 4.535 3.994 1.00 93.00 104 ALA A CA 1
ATOM 829 C C . ALA A 1 104 ? 3.715 4.537 2.525 1.00 93.00 104 ALA A C 1
ATOM 831 O O . ALA A 1 104 ? 2.880 4.561 1.621 1.00 93.00 104 ALA A O 1
ATOM 832 N N . SER A 1 105 ? 5.020 4.531 2.277 1.00 92.38 105 SER A N 1
ATOM 833 C CA . SER A 1 105 ? 5.577 4.374 0.937 1.00 92.38 105 SER A CA 1
ATOM 834 C C . SER A 1 105 ? 6.764 3.430 0.980 1.00 92.38 105 SER A C 1
ATOM 836 O O . SER A 1 105 ? 7.617 3.576 1.852 1.00 92.38 105 SER A O 1
ATOM 838 N N . ASP A 1 106 ? 6.834 2.512 0.022 1.00 91.94 106 ASP A N 1
ATOM 839 C CA . ASP A 1 106 ? 7.959 1.589 -0.115 1.00 91.94 106 ASP A CA 1
ATOM 840 C C . ASP A 1 106 ? 8.304 1.333 -1.589 1.00 91.94 106 ASP A C 1
ATOM 842 O O . ASP A 1 106 ? 7.547 1.674 -2.502 1.00 91.94 106 ASP A O 1
ATOM 846 N N . THR A 1 107 ? 9.492 0.787 -1.831 1.00 89.75 107 THR A N 1
ATOM 847 C CA . THR A 1 107 ? 10.047 0.532 -3.158 1.00 89.75 107 THR A CA 1
ATOM 848 C C . THR A 1 107 ? 9.973 -0.954 -3.495 1.00 89.75 107 THR A C 1
ATOM 850 O O . THR A 1 107 ? 10.501 -1.786 -2.767 1.00 89.75 107 THR A O 1
ATOM 853 N N . PHE A 1 108 ? 9.389 -1.284 -4.646 1.00 85.38 108 PHE A N 1
ATOM 854 C CA . PHE A 1 108 ? 9.201 -2.660 -5.106 1.00 85.38 108 PHE A CA 1
ATOM 855 C C . PHE A 1 108 ? 9.924 -2.902 -6.429 1.00 85.38 108 PHE A C 1
ATOM 857 O O . PHE A 1 108 ? 9.857 -2.078 -7.344 1.00 85.38 108 PHE A O 1
ATOM 864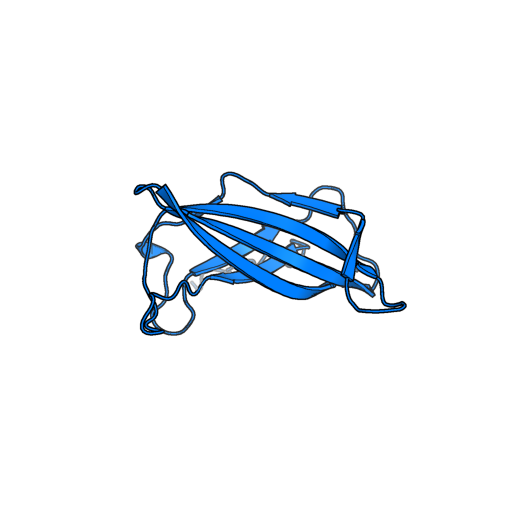 N N . ALA A 1 109 ? 10.592 -4.048 -6.560 1.00 84.69 109 ALA A N 1
ATOM 865 C CA . ALA A 1 109 ? 11.004 -4.542 -7.868 1.00 84.69 109 ALA A CA 1
ATOM 866 C C . ALA A 1 109 ? 9.761 -5.064 -8.601 1.00 84.69 109 ALA A C 1
ATOM 868 O O . ALA A 1 109 ? 9.087 -5.971 -8.125 1.00 84.69 109 ALA A O 1
ATOM 869 N N . LEU A 1 110 ? 9.453 -4.466 -9.746 1.00 83.56 110 LEU A N 1
ATOM 870 C CA . LEU A 1 110 ? 8.331 -4.819 -10.604 1.00 83.56 110 LEU A CA 1
ATOM 871 C C . LEU A 1 110 ? 8.832 -5.825 -11.640 1.00 83.56 110 LEU A C 1
ATOM 873 O O . LEU A 1 110 ? 9.361 -5.446 -12.692 1.00 83.56 110 LEU A O 1
ATOM 877 N N . LEU A 1 111 ? 8.711 -7.105 -11.310 1.00 73.06 111 LEU A N 1
ATOM 878 C CA . LEU A 1 111 ? 9.049 -8.216 -12.193 1.00 73.06 111 LEU A CA 1
ATOM 879 C C . LEU A 1 111 ? 7.805 -8.591 -12.994 1.00 73.06 111 LEU A C 1
ATOM 881 O O . LEU A 1 111 ? 6.733 -8.668 -12.410 1.00 73.06 111 LEU A O 1
ATOM 885 N N . GLY A 1 112 ? 7.954 -8.770 -14.302 1.00 64.25 112 GLY A N 1
ATOM 886 C CA . GLY A 1 112 ? 6.946 -9.437 -15.125 1.00 64.25 112 GLY A CA 1
ATOM 887 C C . GLY A 1 112 ? 7.548 -10.681 -15.743 1.00 64.25 112 GLY A C 1
ATOM 888 O O . GLY A 1 112 ? 8.780 -10.792 -15.803 1.00 64.25 112 GLY A O 1
ATOM 889 N N . GLU A 1 113 ? 6.676 -11.595 -16.145 1.00 56.25 113 GLU A N 1
ATOM 890 C CA . GLU A 1 113 ? 7.041 -12.825 -16.852 1.00 56.25 113 GLU A CA 1
ATOM 891 C C . GLU A 1 113 ? 7.755 -12.577 -18.193 1.00 56.25 113 GLU A C 1
ATOM 893 O O . GLU A 1 113 ? 7.427 -11.598 -18.913 1.00 56.25 113 GLU A O 1
#

Mean predicted aligned error: 7.43 Å

Nearest PDB structures (foldseek):
  8ytr-assembly1_A  TM=5.804E-01  e=4.277E-01  Thioalkalivibrio paradoxus ARh 1
  7okr-assembly1_AAA  TM=4.557E-01  e=1.279E-01  Aliivibrio salmonicida LFI1238
  5n1t-assembly1_W  TM=4.898E-01  e=4.507E-01  Thioalkalivibrio paradoxus ARh 1
  4alr-assembly1_A  TM=4.756E-01  e=2.066E+00  Enterococcus faecalis
  8cka-assembly1_B  TM=3.850E-01  e=3.491E+00  Deinococcus radiodurans R1 = ATCC 13939 = DSM 20539

Sequence (113 aa):
MAKNWDADPEVDGIEFNLTPKDAEDNVVETPGVVSAKLWLRLEYPEARKGNLVQEWSNIQVDKDDYDWLSGASIRLEYKDFQPKGQIGILEVTLETPDGKSFIASDTFALLGE

Secondary structure (DSSP, 8-state):
--------TT--EEEEEE--B-TTS-B----EEEEEEEEEEE-SSS-EEEEEEEEEEEEEE-GGGEETTTEEEEEEE-SS----SEEEEEEEEEEPTTS-EEEEEEEEEE---

Solvent-accessible surface area (backbone atoms only — not comparable to full-atom values): 6889 Å² total; per-residue (Å²): 134,83,79,80,78,78,70,74,87,77,75,60,58,51,76,52,61,52,69,50,56,50,99,84,70,46,78,51,84,69,41,31,36,34,32,36,39,33,16,38,50,35,75,75,97,52,83,38,81,51,57,77,71,50,76,48,67,81,43,77,43,53,56,87,55,46,40,97,88,61,28,28,76,46,79,45,71,52,83,91,65,80,45,78,71,43,48,29,36,41,38,38,37,40,37,30,90,89,73,49,74,49,78,50,75,50,79,42,81,31,70,45,135

Foldseek 3Di:
DDPPPPPVPPQQWDKAADFDADPVRHTDQAWFWKKKWKFFFDPPPHTDGDHTDDIDTRPTDHSVQQDPPGGHIDIGGDDPDAFDQTKMKMWMWGAGPVGDIDIDIDIDGRDGD

pLDDT: mean 84.07, std 15.45, range [37.31, 97.12]